Protein AF-A0A3B6NR23-F1 (afdb_monomer)

Structure (mmCIF, N/CA/C/O backbone):
data_AF-A0A3B6NR23-F1
#
_entry.id   AF-A0A3B6NR23-F1
#
loop_
_atom_site.group_PDB
_atom_site.id
_atom_site.type_symbol
_atom_site.label_atom_id
_atom_site.label_alt_id
_atom_site.label_comp_id
_atom_site.label_asym_id
_atom_site.label_entity_id
_atom_site.label_seq_id
_atom_site.pdbx_PDB_ins_code
_atom_site.Cartn_x
_atom_site.Cartn_y
_atom_site.Cartn_z
_atom_site.occupancy
_atom_site.B_iso_or_equiv
_atom_site.auth_seq_id
_atom_site.auth_comp_id
_atom_site.auth_asym_id
_atom_site.auth_atom_id
_atom_site.pdbx_PDB_model_num
ATOM 1 N N . MET A 1 1 ? -0.925 5.387 30.926 1.00 69.06 1 MET A N 1
ATOM 2 C CA . MET A 1 1 ? -0.246 5.425 29.611 1.00 69.06 1 MET A CA 1
ATOM 3 C C . MET A 1 1 ? -0.930 6.369 28.631 1.00 69.06 1 MET A C 1
ATOM 5 O O . MET A 1 1 ? -0.276 7.322 28.250 1.00 69.06 1 MET A O 1
ATOM 9 N N . ILE A 1 2 ? -2.216 6.193 28.284 1.00 74.38 2 ILE A N 1
ATOM 10 C CA . ILE A 1 2 ? -2.902 7.019 27.257 1.00 74.38 2 ILE A CA 1
ATOM 11 C C . ILE A 1 2 ? -2.750 8.537 27.489 1.00 74.38 2 ILE A C 1
ATOM 13 O O . ILE A 1 2 ? -2.402 9.268 26.569 1.00 74.38 2 ILE A O 1
ATOM 17 N N . MET A 1 3 ? -2.928 9.007 28.728 1.00 74.19 3 MET A N 1
ATOM 18 C CA . MET A 1 3 ? -2.823 10.437 29.065 1.00 74.19 3 MET A CA 1
ATOM 19 C C . MET A 1 3 ? -1.412 11.028 28.898 1.00 74.19 3 MET A C 1
ATOM 21 O O . MET A 1 3 ? -1.283 12.235 28.735 1.00 74.19 3 MET A O 1
ATOM 25 N N . ASN A 1 4 ? -0.362 10.199 28.907 1.00 77.62 4 ASN A N 1
ATOM 26 C CA . ASN A 1 4 ? 1.030 10.661 28.861 1.00 77.62 4 ASN A CA 1
ATOM 27 C C . ASN A 1 4 ? 1.561 10.824 27.426 1.00 77.62 4 ASN A C 1
ATOM 29 O O . ASN A 1 4 ? 2.667 11.319 27.245 1.00 77.62 4 ASN A O 1
ATOM 33 N N . CYS A 1 5 ? 0.800 10.396 26.414 1.00 72.19 5 CYS A N 1
ATOM 34 C CA . CYS A 1 5 ? 1.219 10.387 25.008 1.00 72.19 5 CYS A CA 1
ATOM 35 C C . CYS A 1 5 ? 0.305 11.251 24.121 1.00 72.19 5 CYS A C 1
ATOM 37 O O . CYS A 1 5 ? 0.253 11.053 22.909 1.00 72.19 5 CYS A O 1
ATOM 39 N N . ARG A 1 6 ? -0.467 12.165 24.724 1.00 71.75 6 ARG A N 1
ATOM 40 C CA . ARG A 1 6 ? -1.500 12.943 24.033 1.00 71.75 6 ARG A CA 1
ATOM 41 C C . ARG A 1 6 ? -0.983 14.309 23.585 1.00 71.75 6 ARG A C 1
ATOM 43 O O . ARG A 1 6 ? -0.417 15.050 24.385 1.00 71.75 6 ARG A O 1
ATOM 50 N N . PHE A 1 7 ? -1.315 14.676 22.350 1.00 74.00 7 PHE A N 1
ATOM 51 C CA . PHE A 1 7 ? -1.257 16.053 21.862 1.00 74.00 7 PHE A CA 1
ATOM 52 C C . PHE A 1 7 ? -2.655 16.705 21.912 1.00 74.00 7 PHE A C 1
ATOM 54 O O . PHE A 1 7 ? -3.659 15.998 21.744 1.00 74.00 7 PHE A O 1
ATOM 61 N N . PRO A 1 8 ? -2.756 18.024 22.171 1.00 75.88 8 PRO A N 1
ATOM 62 C CA . PRO A 1 8 ? -4.028 18.747 22.112 1.00 75.88 8 PRO A CA 1
ATOM 63 C C . PRO A 1 8 ? -4.737 18.526 20.767 1.00 75.88 8 PRO A C 1
ATOM 65 O O . PRO A 1 8 ? -4.082 18.385 19.739 1.00 75.88 8 PRO A O 1
ATOM 68 N N . ASP A 1 9 ? -6.070 18.457 20.791 1.00 80.19 9 ASP A N 1
ATOM 69 C CA . ASP A 1 9 ? -6.948 18.359 19.608 1.00 80.19 9 ASP A CA 1
ATOM 70 C C . ASP A 1 9 ? -6.801 17.108 18.718 1.00 80.19 9 ASP A C 1
ATOM 72 O O . ASP A 1 9 ? -7.457 16.984 17.682 1.00 80.19 9 ASP A O 1
ATOM 76 N N . GLN A 1 10 ? -6.005 16.122 19.135 1.00 85.06 10 GLN A N 1
ATOM 77 C CA . GLN A 1 10 ? -5.883 14.857 18.417 1.00 85.06 10 GLN A CA 1
ATOM 78 C C . GLN A 1 10 ? -7.020 13.885 18.771 1.00 85.06 10 GLN A C 1
ATOM 80 O O . GLN A 1 10 ? -7.303 13.638 19.947 1.00 85.06 10 GLN A O 1
ATOM 85 N N . LYS A 1 11 ? -7.624 13.275 17.741 1.00 90.81 11 LYS A N 1
ATOM 86 C CA . LYS A 1 11 ? -8.566 12.156 17.894 1.00 90.81 11 LYS A CA 1
ATOM 87 C C . LYS A 1 11 ? -7.818 10.835 18.040 1.00 90.81 11 LYS A C 1
ATOM 89 O O . LYS A 1 11 ? -6.872 10.569 17.300 1.00 90.81 11 LYS A O 1
ATOM 94 N N . MET A 1 12 ? -8.277 9.980 18.945 1.00 91.94 12 MET A N 1
ATOM 95 C CA . MET A 1 12 ? -7.723 8.644 19.139 1.00 91.94 12 MET A CA 1
ATOM 96 C C . MET A 1 12 ? -8.400 7.645 18.196 1.00 91.94 12 MET A C 1
ATOM 98 O O . MET A 1 12 ? -9.618 7.505 18.207 1.00 91.94 12 MET A O 1
ATOM 102 N N . ALA A 1 13 ? -7.631 6.938 17.372 1.00 94.00 13 ALA A N 1
ATOM 103 C CA . ALA A 1 13 ? -8.160 5.826 16.588 1.00 94.00 13 ALA A CA 1
ATOM 104 C C . ALA A 1 13 ? -8.411 4.626 17.511 1.00 94.00 13 ALA A C 1
ATOM 106 O O . ALA A 1 13 ? -7.527 4.240 18.275 1.00 94.00 13 ALA A O 1
ATOM 107 N N . VAL A 1 14 ? -9.607 4.037 17.453 1.00 93.25 14 VAL A N 1
ATOM 108 C CA . VAL A 1 14 ? -9.996 2.927 18.332 1.00 93.25 14 VAL A CA 1
ATOM 109 C C . VAL A 1 14 ? -10.580 1.783 17.507 1.00 93.25 14 VAL A C 1
ATOM 111 O O . VAL A 1 14 ? -11.465 2.007 16.692 1.00 93.25 14 VAL A O 1
ATOM 114 N N . GLY A 1 15 ? -10.105 0.552 17.727 1.00 90.06 15 GLY A N 1
ATOM 115 C CA . GLY A 1 15 ? -10.534 -0.631 16.962 1.00 90.06 15 GLY A CA 1
ATOM 116 C C . GLY A 1 15 ? -11.869 -1.252 17.394 1.00 90.06 15 GLY A C 1
ATOM 117 O O . GLY A 1 15 ? -12.455 -2.019 16.640 1.00 90.06 15 GLY A O 1
ATOM 118 N N . LYS A 1 16 ? -12.385 -0.918 18.587 1.00 90.50 16 LYS A N 1
ATOM 119 C CA . LYS A 1 16 ? -13.661 -1.436 19.116 1.00 90.50 16 LYS A CA 1
ATOM 120 C C . LYS A 1 16 ? -14.596 -0.290 19.497 1.00 90.50 16 LYS A C 1
ATOM 122 O O . LYS A 1 16 ? -14.190 0.646 20.189 1.00 90.50 16 LYS A O 1
ATOM 127 N N . LEU A 1 17 ? -15.862 -0.382 19.085 1.00 93.06 17 LEU A N 1
ATOM 128 C CA . LEU A 1 17 ? -16.868 0.648 19.369 1.00 93.06 17 LEU A CA 1
ATOM 129 C C . LEU A 1 17 ? -17.099 0.820 20.879 1.00 93.06 17 LEU A C 1
ATOM 131 O O . LEU A 1 17 ? -17.289 1.935 21.358 1.00 93.06 17 LEU A O 1
ATOM 135 N N . GLU A 1 18 ? -17.043 -0.276 21.633 1.00 94.75 18 GLU A N 1
ATOM 136 C CA . GLU A 1 18 ? -17.153 -0.268 23.095 1.00 94.75 18 GLU A CA 1
ATOM 137 C C . GLU A 1 18 ? -16.037 0.557 23.742 1.00 94.75 18 GLU A C 1
ATOM 139 O O . GLU A 1 18 ? -16.300 1.392 24.606 1.00 94.75 18 GLU A O 1
ATOM 144 N N . TYR A 1 19 ? -14.797 0.387 23.278 1.00 93.94 19 TYR A N 1
ATOM 145 C CA . TYR A 1 19 ? -13.656 1.147 23.787 1.00 93.94 19 TYR A CA 1
ATOM 146 C C . TYR A 1 19 ? -13.778 2.625 23.445 1.00 93.94 19 TYR A C 1
ATOM 148 O O . TYR A 1 19 ? -13.503 3.455 24.305 1.00 93.94 19 TYR A O 1
ATOM 156 N N . LYS A 1 20 ? -14.261 2.960 22.242 1.00 95.38 20 LYS A N 1
ATOM 157 C CA . LYS A 1 20 ? -14.560 4.348 21.874 1.00 95.38 20 LYS A CA 1
ATOM 158 C C . LYS A 1 20 ? -15.510 4.987 22.894 1.00 95.38 20 LYS A C 1
ATOM 160 O O . LYS A 1 20 ? -15.171 6.028 23.446 1.00 95.38 20 LYS A O 1
ATOM 165 N N . LYS A 1 21 ? -16.641 4.336 23.195 1.00 96.81 21 LYS A N 1
ATOM 166 C CA . LYS A 1 21 ? -17.629 4.850 24.161 1.00 96.81 21 LYS A CA 1
ATOM 167 C C . LYS A 1 21 ? -17.008 5.062 25.542 1.00 96.81 21 LYS A C 1
ATOM 169 O O . LYS A 1 21 ? -17.117 6.143 26.105 1.00 96.81 21 LYS A O 1
ATOM 174 N N . ILE A 1 22 ? -16.289 4.063 26.056 1.00 96.00 22 ILE A N 1
ATOM 175 C CA . ILE A 1 22 ? -15.660 4.128 27.385 1.00 96.00 22 ILE A CA 1
ATOM 176 C C . ILE A 1 22 ? -14.607 5.245 27.455 1.00 96.00 22 ILE A C 1
ATOM 178 O O . ILE A 1 22 ? -14.549 5.972 28.449 1.00 96.00 22 ILE A O 1
ATOM 182 N N . ILE A 1 23 ? -13.769 5.385 26.423 1.00 93.44 23 ILE A N 1
ATOM 183 C CA . ILE A 1 23 ? -12.710 6.400 26.362 1.00 93.44 23 ILE A CA 1
ATOM 184 C C . ILE A 1 23 ? -13.320 7.804 26.269 1.00 93.44 23 ILE A C 1
ATOM 186 O O . ILE A 1 23 ? -12.928 8.685 27.035 1.00 93.44 23 ILE A O 1
ATOM 190 N N . GLU A 1 24 ? -14.313 8.012 25.405 1.00 94.62 24 GLU A N 1
ATOM 191 C CA . GLU A 1 24 ? -15.000 9.303 25.270 1.00 94.62 24 GLU A CA 1
ATOM 192 C C . GLU A 1 24 ? -15.738 9.686 26.564 1.00 94.62 24 GLU A C 1
ATOM 194 O O . GLU A 1 24 ? -15.617 10.814 27.046 1.00 94.62 24 GLU A O 1
ATOM 199 N N . GLU A 1 25 ? -16.439 8.741 27.197 1.00 96.31 25 GLU A N 1
ATOM 200 C CA . GLU A 1 25 ? -17.195 8.987 28.428 1.00 96.31 25 GLU A CA 1
ATOM 201 C C . GLU A 1 25 ? -16.292 9.285 29.629 1.00 96.31 25 GLU A C 1
ATOM 203 O O . GLU A 1 25 ? -16.549 10.248 30.363 1.00 96.31 25 GLU A O 1
ATOM 208 N N . ARG A 1 26 ? -15.250 8.471 29.844 1.00 94.19 26 ARG A N 1
ATOM 209 C CA . ARG A 1 26 ? -14.433 8.508 31.069 1.00 94.19 26 ARG A CA 1
ATOM 210 C C . ARG A 1 26 ? -13.191 9.373 30.945 1.00 94.19 26 ARG A C 1
ATOM 212 O O . ARG A 1 26 ? -12.828 10.041 31.906 1.00 94.19 26 ARG A O 1
ATOM 219 N N . LEU A 1 27 ? -12.527 9.339 29.790 1.00 90.00 27 LEU A N 1
ATOM 220 C CA . LEU A 1 27 ? -11.259 10.039 29.569 1.00 90.00 27 LEU A CA 1
ATOM 221 C C . LEU A 1 27 ? -11.446 11.378 28.850 1.00 90.00 27 LEU A C 1
ATOM 223 O O . LEU A 1 27 ? -10.503 12.163 28.818 1.00 90.00 27 LEU A O 1
ATOM 227 N N . LYS A 1 28 ? -12.647 11.657 28.318 1.00 90.44 28 LYS A N 1
ATOM 228 C CA . LYS A 1 28 ? -12.961 12.888 27.570 1.00 90.44 28 LYS A CA 1
ATOM 229 C C . LYS A 1 28 ? -12.007 13.105 26.386 1.00 90.44 28 LYS A C 1
ATOM 231 O O . LYS A 1 28 ? -11.548 14.218 26.138 1.00 90.44 28 LYS A O 1
ATOM 236 N N . ILE A 1 29 ? -11.679 12.017 25.684 1.00 90.31 29 ILE A N 1
ATOM 237 C CA . ILE A 1 29 ? -10.830 12.016 24.487 1.00 90.31 29 ILE A CA 1
ATOM 238 C C . ILE A 1 29 ? -11.693 11.640 23.287 1.00 90.31 29 ILE A C 1
ATOM 240 O O . ILE A 1 29 ? -12.240 10.539 23.255 1.00 90.31 29 ILE A O 1
ATOM 244 N N . ASP A 1 30 ? -11.762 12.524 22.294 1.00 92.94 30 ASP A N 1
ATOM 245 C CA . ASP A 1 30 ? -12.467 12.265 21.039 1.00 92.94 30 ASP A CA 1
ATOM 246 C C . ASP A 1 30 ? -11.876 11.055 20.314 1.00 92.94 30 ASP A C 1
ATOM 248 O O . ASP A 1 30 ? -10.660 10.966 20.117 1.00 92.94 30 ASP A O 1
ATOM 252 N N . CYS A 1 31 ? -12.736 10.143 19.859 1.00 94.44 31 CYS A N 1
ATOM 253 C CA . CYS A 1 31 ? -12.310 8.907 19.219 1.00 94.44 31 CYS A CA 1
ATOM 254 C C . CYS A 1 31 ? -12.819 8.773 17.776 1.00 94.44 31 CYS A C 1
ATOM 256 O O . CYS A 1 31 ? -13.993 8.987 17.445 1.00 94.44 31 CYS A O 1
ATOM 258 N N . LEU A 1 32 ? -11.926 8.322 16.897 1.00 95.56 32 LEU A N 1
ATOM 259 C CA . LEU A 1 32 ? -12.234 7.911 15.535 1.00 95.56 32 LEU A CA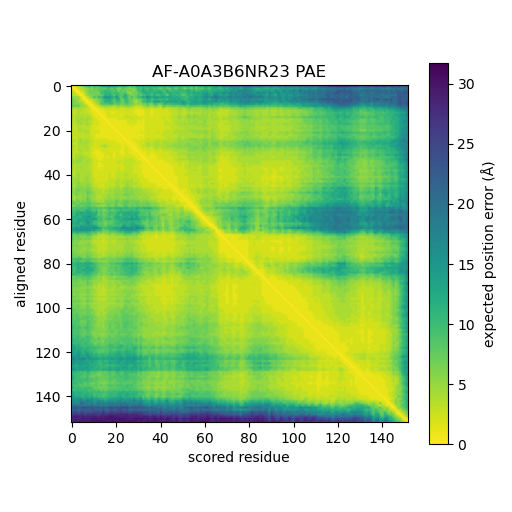 1
ATOM 260 C C . LEU A 1 32 ? -12.506 6.402 15.510 1.00 95.56 32 LEU A C 1
ATOM 262 O O . LEU A 1 32 ? -11.665 5.598 15.907 1.00 95.56 32 LEU A O 1
ATOM 266 N N . TYR A 1 33 ? -13.685 6.034 15.014 1.00 94.69 33 TYR A N 1
ATOM 267 C CA . TYR A 1 33 ? -14.092 4.653 14.770 1.00 94.69 33 TYR A CA 1
ATOM 268 C C . TYR A 1 33 ? -14.809 4.616 13.422 1.00 94.69 33 TYR A C 1
ATOM 270 O O . TYR A 1 33 ? -15.901 5.170 13.286 1.00 94.69 33 TYR A O 1
ATOM 278 N N . ASN A 1 34 ? -14.155 4.046 12.416 1.00 94.00 34 ASN A N 1
ATOM 279 C CA . ASN A 1 34 ? -14.681 3.864 11.067 1.00 94.00 34 ASN A CA 1
ATOM 280 C C . ASN A 1 34 ? -13.955 2.693 10.387 1.00 94.00 34 ASN A C 1
ATOM 282 O O . ASN A 1 34 ? -12.987 2.161 10.933 1.00 94.00 34 ASN A O 1
ATOM 286 N N . THR A 1 35 ? -14.394 2.323 9.185 1.00 91.62 35 THR A N 1
ATOM 287 C CA . THR A 1 35 ? -13.814 1.212 8.417 1.00 91.62 35 THR A CA 1
ATOM 288 C C . THR A 1 35 ? -12.308 1.368 8.207 1.00 91.62 35 THR A C 1
ATOM 290 O O . THR A 1 35 ? -11.567 0.410 8.384 1.00 91.62 35 THR A O 1
ATOM 293 N N . THR A 1 36 ? -11.820 2.577 7.917 1.00 92.75 36 THR A N 1
ATOM 294 C CA . THR A 1 36 ? -10.380 2.832 7.745 1.00 92.75 36 THR A CA 1
ATOM 295 C C . THR A 1 36 ? -9.590 2.548 9.022 1.00 92.75 36 THR A C 1
ATOM 297 O O . THR A 1 36 ? -8.542 1.915 8.966 1.00 92.75 36 THR A O 1
ATOM 300 N N . VAL A 1 37 ? -10.092 2.978 10.184 1.00 94.06 37 VAL A N 1
ATOM 301 C CA . VAL A 1 37 ? -9.472 2.665 11.479 1.00 94.06 37 VAL A CA 1
ATOM 302 C C . VAL A 1 37 ? -9.484 1.164 11.735 1.00 94.06 37 VAL A C 1
ATOM 304 O O . VAL A 1 37 ? -8.488 0.637 12.214 1.00 94.06 37 VAL A O 1
ATOM 307 N N . MET A 1 38 ? -10.577 0.475 11.406 1.00 91.62 38 MET A N 1
ATOM 308 C CA . MET A 1 38 ? -10.671 -0.974 11.588 1.00 91.62 38 MET A CA 1
ATOM 309 C C . MET A 1 38 ? -9.631 -1.722 10.746 1.00 91.62 38 MET A C 1
ATOM 311 O O . MET A 1 38 ? -8.922 -2.558 11.292 1.00 91.62 38 MET A O 1
ATOM 315 N N . GLU A 1 39 ? -9.468 -1.366 9.469 1.00 91.75 39 GLU A N 1
ATOM 316 C CA . GLU A 1 39 ? -8.450 -1.953 8.582 1.00 91.75 39 GLU A CA 1
ATOM 317 C C . GLU A 1 39 ? -7.022 -1.706 9.097 1.00 91.75 39 GLU A C 1
ATOM 319 O O . GLU A 1 39 ? -6.193 -2.615 9.121 1.00 91.75 39 GLU A O 1
ATOM 324 N N . VAL A 1 40 ? -6.731 -0.487 9.571 1.00 91.50 40 VAL A N 1
ATOM 325 C CA . VAL A 1 40 ? -5.417 -0.161 10.152 1.00 91.50 40 VAL A CA 1
ATOM 326 C C . VAL A 1 40 ? -5.165 -0.964 11.426 1.00 91.50 40 VAL A C 1
ATOM 328 O O . VAL A 1 40 ? -4.084 -1.523 11.591 1.00 91.50 40 VAL A O 1
ATOM 331 N N . MET A 1 41 ? -6.150 -1.045 12.325 1.00 90.50 41 MET A N 1
ATOM 332 C CA . MET A 1 41 ? -6.025 -1.799 13.576 1.00 90.50 41 MET A CA 1
ATOM 333 C C . MET A 1 41 ? -5.840 -3.294 13.311 1.00 90.50 41 MET A C 1
ATOM 335 O O . MET A 1 41 ? -4.995 -3.913 13.951 1.00 90.50 41 MET A O 1
ATOM 339 N N . TRP A 1 42 ? -6.556 -3.841 12.326 1.00 90.75 42 TRP A N 1
ATOM 340 C CA . TRP A 1 42 ? -6.386 -5.216 11.863 1.00 90.75 42 TRP A CA 1
ATOM 341 C C . TRP A 1 42 ? -4.948 -5.467 11.388 1.00 90.75 42 TRP A C 1
ATOM 343 O O . TRP A 1 42 ? -4.311 -6.427 11.821 1.00 90.75 42 TRP A O 1
ATOM 353 N N . GLY A 1 43 ? -4.390 -4.569 10.568 1.00 89.44 43 GLY A N 1
ATOM 354 C CA . GLY A 1 43 ? -3.009 -4.684 10.087 1.00 89.44 43 GLY A CA 1
ATOM 355 C C . GLY A 1 43 ? -1.972 -4.578 11.209 1.00 89.44 43 GLY A C 1
ATOM 356 O O . GLY A 1 43 ? -1.054 -5.391 11.279 1.00 89.44 43 GLY A O 1
ATOM 357 N N . VAL A 1 44 ? -2.139 -3.620 12.129 1.00 89.38 44 VAL A N 1
ATOM 358 C CA . VAL A 1 44 ? -1.256 -3.465 13.300 1.00 89.38 44 VAL A CA 1
ATOM 359 C C . VAL A 1 44 ? -1.265 -4.725 14.161 1.00 89.38 44 VAL A C 1
ATOM 361 O O . VAL A 1 44 ? -0.204 -5.170 14.586 1.00 89.38 44 VAL A O 1
ATOM 364 N N . GLN A 1 45 ? -2.435 -5.326 14.382 1.00 87.50 45 GLN A N 1
ATOM 365 C CA . GLN A 1 45 ? -2.556 -6.582 15.120 1.00 87.50 45 GLN A CA 1
ATOM 366 C C . GLN A 1 45 ? -1.795 -7.719 14.423 1.00 87.50 45 GLN A C 1
ATOM 368 O O . GLN A 1 45 ? -1.006 -8.408 15.068 1.00 87.50 45 GLN A O 1
ATOM 373 N N . HIS A 1 46 ? -1.957 -7.886 13.109 1.00 87.06 46 HIS A N 1
ATOM 374 C CA . HIS A 1 46 ? -1.279 -8.953 12.361 1.00 87.06 46 HIS A CA 1
ATOM 375 C C . HIS A 1 46 ? 0.242 -8.766 12.262 1.00 87.06 46 HIS A C 1
ATOM 377 O O . HIS A 1 46 ? 0.964 -9.750 12.124 1.00 87.06 46 HIS A O 1
ATOM 383 N N . CYS A 1 47 ? 0.730 -7.531 12.394 1.00 86.75 47 CYS A N 1
ATOM 384 C CA . CYS A 1 47 ? 2.155 -7.194 12.415 1.00 86.75 47 CYS A CA 1
ATOM 385 C C . CYS A 1 47 ? 2.701 -6.948 13.833 1.00 86.75 47 CYS A C 1
ATOM 387 O O . CYS A 1 47 ? 3.828 -6.474 13.981 1.00 86.75 47 CYS A O 1
ATOM 389 N N . MET A 1 48 ? 1.920 -7.219 14.888 1.00 87.19 48 MET A N 1
ATOM 390 C CA . MET A 1 48 ? 2.246 -6.799 16.257 1.00 87.19 48 MET A CA 1
ATOM 391 C C . MET A 1 48 ? 3.595 -7.347 16.729 1.00 87.19 48 MET A C 1
ATOM 393 O O . MET A 1 48 ? 4.357 -6.624 17.362 1.00 87.19 48 MET A O 1
ATOM 397 N N . ARG A 1 49 ? 3.917 -8.594 16.361 1.00 84.44 49 ARG A N 1
ATOM 398 C CA . ARG A 1 49 ? 5.183 -9.253 16.716 1.00 84.44 49 ARG A CA 1
ATOM 399 C C . ARG A 1 49 ? 6.392 -8.586 16.068 1.00 84.44 49 ARG A C 1
ATOM 401 O O . ARG A 1 49 ? 7.425 -8.459 16.717 1.00 84.44 49 ARG A O 1
ATOM 408 N N . SER A 1 50 ? 6.269 -8.143 14.818 1.00 85.12 50 SER A N 1
ATOM 409 C CA . SER A 1 50 ? 7.325 -7.367 14.158 1.00 85.12 50 SER A CA 1
ATOM 410 C C . SER A 1 50 ? 7.426 -5.936 14.688 1.00 85.12 50 SER A C 1
ATOM 412 O O . SER A 1 50 ? 8.525 -5.394 14.771 1.00 85.12 50 SER A O 1
ATOM 414 N N . LEU A 1 51 ? 6.2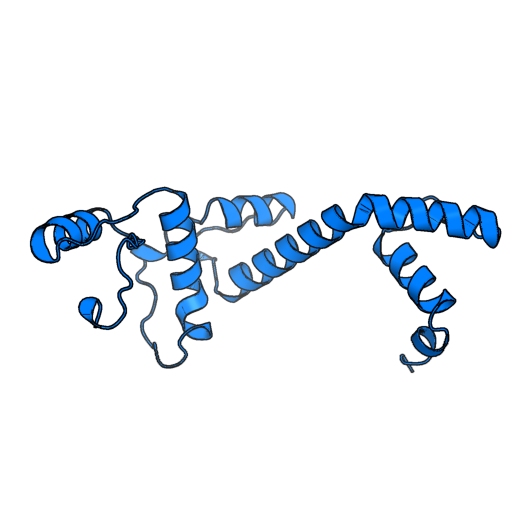98 -5.305 15.032 1.00 86.44 51 LEU A N 1
ATOM 415 C CA . LEU A 1 51 ? 6.262 -3.910 15.489 1.00 86.44 51 LEU A CA 1
ATOM 416 C C . LEU A 1 51 ? 6.711 -3.746 16.946 1.00 86.44 51 LEU A C 1
ATOM 418 O O . LEU A 1 51 ? 7.335 -2.742 17.282 1.00 86.44 51 LEU A O 1
ATOM 422 N N . VAL A 1 52 ? 6.380 -4.710 17.806 1.00 89.44 52 VAL A N 1
ATOM 423 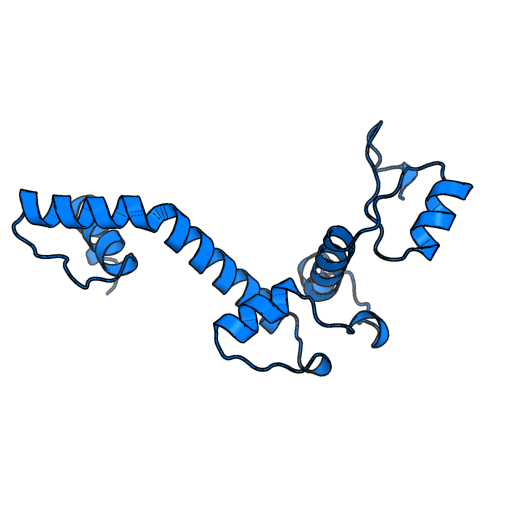C CA . VAL A 1 52 ? 6.749 -4.743 19.226 1.00 89.44 52 VAL A CA 1
ATOM 424 C C . VAL A 1 52 ? 7.192 -6.169 19.571 1.00 89.44 52 VAL A C 1
ATOM 426 O O . VAL A 1 52 ? 6.372 -6.984 19.993 1.00 89.44 52 VAL A O 1
ATOM 429 N N . PRO A 1 53 ? 8.482 -6.500 19.391 1.00 87.44 53 PRO A N 1
ATOM 430 C CA . PRO A 1 53 ? 9.010 -7.848 19.622 1.00 87.44 53 PRO A CA 1
ATOM 431 C C . PRO A 1 53 ? 8.821 -8.372 21.053 1.00 87.44 53 PRO A C 1
ATOM 433 O O . PRO A 1 53 ? 8.797 -9.582 21.283 1.00 87.44 53 PRO A O 1
ATOM 436 N N . GLU A 1 54 ? 8.690 -7.474 22.031 1.00 91.44 54 GLU A N 1
ATOM 437 C CA . GLU A 1 54 ? 8.413 -7.815 23.425 1.00 91.44 54 GLU A CA 1
ATOM 438 C C . GLU A 1 54 ? 6.964 -8.276 23.652 1.00 91.44 54 GLU A C 1
ATOM 440 O O . GLU A 1 54 ? 6.688 -8.943 24.655 1.00 91.44 54 GLU A O 1
ATOM 445 N N . GLU A 1 55 ? 6.045 -7.951 22.737 1.00 86.75 55 GLU A N 1
ATOM 446 C CA . GLU A 1 55 ? 4.644 -8.356 22.799 1.00 86.75 55 GLU A CA 1
ATOM 447 C C . GLU A 1 55 ? 4.510 -9.832 22.406 1.00 86.75 55 GLU A C 1
ATOM 449 O O . GLU A 1 55 ? 4.609 -10.223 21.241 1.00 86.75 55 GLU A O 1
ATOM 454 N N . LYS A 1 56 ? 4.287 -10.682 23.411 1.00 82.12 56 LYS A N 1
ATOM 455 C CA . LYS A 1 56 ? 4.193 -12.141 23.244 1.00 82.12 56 LYS A CA 1
ATOM 456 C C . LYS A 1 56 ? 2.759 -12.642 23.092 1.00 82.12 56 LYS A C 1
ATOM 458 O O . LYS A 1 56 ? 2.563 -13.846 22.905 1.00 82.12 56 LYS A O 1
ATOM 463 N N . SER A 1 57 ? 1.762 -11.761 23.187 1.00 81.69 57 SER A N 1
ATOM 464 C CA . SER A 1 57 ? 0.362 -12.154 23.051 1.00 81.69 57 SER A CA 1
ATOM 465 C C . SER A 1 57 ? 0.091 -12.722 21.660 1.00 81.69 57 SER A C 1
ATOM 467 O O . SER A 1 57 ? 0.570 -12.228 20.639 1.00 81.69 57 SER A O 1
ATOM 469 N N . GLN A 1 58 ? -0.685 -13.801 21.614 1.00 77.19 58 GLN A N 1
ATOM 470 C CA . GLN A 1 58 ? -1.207 -14.320 20.355 1.00 77.19 58 GLN A CA 1
ATOM 471 C C . GLN A 1 58 ? -2.508 -13.595 20.015 1.00 77.19 58 GLN A C 1
ATOM 473 O O . GLN A 1 58 ? -3.273 -13.254 20.918 1.00 77.19 58 GLN A O 1
ATOM 478 N N . LEU A 1 59 ? -2.785 -13.403 18.721 1.00 76.38 59 LEU A N 1
ATOM 479 C CA . LEU A 1 59 ? -4.111 -12.962 18.297 1.00 76.38 59 LEU A CA 1
ATOM 480 C C . LEU A 1 59 ? -5.156 -13.979 18.756 1.00 76.38 59 LEU A C 1
ATOM 482 O O . LEU A 1 59 ? -5.043 -15.171 18.436 1.00 76.38 59 LEU A O 1
ATOM 486 N N . ALA A 1 60 ? -6.178 -13.487 19.453 1.00 77.69 60 ALA A N 1
ATOM 487 C CA . ALA A 1 60 ? -7.380 -14.256 19.719 1.00 77.69 60 ALA A CA 1
ATOM 488 C C . ALA A 1 60 ? -8.093 -14.571 18.398 1.00 77.69 60 ALA A C 1
ATOM 490 O O . ALA A 1 60 ? -8.059 -13.772 17.465 1.00 77.69 60 ALA A O 1
ATOM 491 N N . GLU A 1 61 ? -8.775 -15.714 18.322 1.00 71.88 61 GLU A N 1
ATOM 492 C CA . GLU A 1 61 ? -9.468 -16.134 17.093 1.00 71.88 61 GLU A CA 1
ATOM 493 C C . GLU A 1 61 ? -10.501 -15.107 16.617 1.00 71.88 61 GLU A C 1
ATOM 495 O O . GLU A 1 61 ? -10.610 -14.844 15.424 1.00 71.88 61 GLU A O 1
ATOM 500 N N . ALA A 1 62 ? -11.195 -14.458 17.555 1.00 71.81 62 ALA A N 1
ATOM 501 C CA . ALA A 1 62 ? -12.170 -13.415 17.253 1.00 71.81 62 ALA A CA 1
ATOM 502 C C . ALA A 1 62 ? -11.550 -12.155 16.626 1.00 71.81 62 ALA A C 1
ATOM 504 O O . ALA A 1 62 ? -12.255 -11.425 15.941 1.00 71.81 62 ALA A O 1
ATOM 505 N N . ASP A 1 63 ? -10.259 -11.894 16.856 1.00 72.06 63 ASP A N 1
ATOM 506 C CA . ASP A 1 63 ? -9.550 -10.751 16.271 1.00 72.06 63 ASP A CA 1
ATOM 507 C C . ASP A 1 63 ? -8.854 -11.130 14.939 1.00 72.06 63 ASP A C 1
ATOM 509 O O . ASP A 1 63 ? -8.342 -10.255 14.245 1.00 72.06 63 ASP A O 1
ATOM 513 N N . ARG A 1 64 ? -8.847 -12.420 14.549 1.00 69.44 64 ARG A N 1
ATOM 514 C CA . ARG A 1 64 ? -8.372 -12.875 13.221 1.00 69.44 64 ARG A CA 1
ATOM 515 C C . ARG A 1 64 ? -9.413 -12.657 12.124 1.00 69.44 64 ARG A C 1
ATOM 517 O O . ARG A 1 64 ? -9.067 -12.613 10.947 1.00 69.44 64 ARG A O 1
ATOM 524 N N . LEU A 1 65 ? -10.683 -12.534 12.508 1.00 72.56 65 LEU A N 1
ATOM 525 C CA . LEU A 1 65 ? -11.818 -12.441 11.598 1.00 72.56 65 LEU A CA 1
ATOM 526 C C . LEU A 1 65 ? -12.529 -11.088 11.742 1.00 72.56 65 LEU A C 1
ATOM 528 O O . LEU A 1 65 ? -12.688 -10.600 12.862 1.00 72.56 65 LEU A O 1
ATOM 532 N N . PRO A 1 66 ? -13.046 -10.508 10.646 1.00 76.25 66 PRO A N 1
ATOM 533 C CA . PRO A 1 66 ? -12.921 -10.945 9.250 1.00 76.25 66 PRO A CA 1
ATOM 534 C C . PRO A 1 66 ? -11.575 -10.548 8.612 1.00 76.25 66 PRO A C 1
ATOM 536 O O . PRO A 1 66 ? -10.825 -9.749 9.171 1.00 76.25 66 PRO A O 1
ATOM 539 N N . LEU A 1 67 ? -11.290 -11.088 7.422 1.00 84.06 67 LEU A N 1
ATOM 540 C CA . LEU A 1 67 ? -10.167 -10.666 6.578 1.00 84.06 67 LEU A CA 1
ATOM 541 C C . LEU A 1 67 ? -10.252 -9.163 6.255 1.00 84.06 67 LEU A C 1
ATOM 543 O O . LEU A 1 67 ? -11.334 -8.650 5.963 1.00 84.06 67 LEU A O 1
ATOM 547 N N . SER A 1 68 ? -9.106 -8.476 6.252 1.00 90.12 68 SER A N 1
ATOM 548 C CA . SER A 1 68 ? -9.005 -7.096 5.758 1.00 90.12 68 SER A CA 1
ATOM 549 C C . SER A 1 68 ? -9.481 -7.000 4.305 1.00 90.12 68 SER A C 1
ATOM 551 O O . SER A 1 68 ? -9.040 -7.765 3.443 1.00 90.12 68 SER A O 1
ATOM 553 N N . LEU A 1 69 ? -10.330 -6.010 4.013 1.00 91.25 69 LEU A N 1
ATOM 554 C CA . LEU A 1 69 ? -10.799 -5.731 2.653 1.00 91.25 69 LEU A CA 1
ATOM 555 C C . LEU A 1 69 ? -9.636 -5.356 1.730 1.00 91.25 69 LEU A C 1
ATOM 557 O O . LEU A 1 69 ? -9.594 -5.768 0.570 1.00 91.25 69 LEU A O 1
ATOM 561 N N . GLY A 1 70 ? -8.678 -4.581 2.249 1.00 91.25 70 GLY A N 1
ATOM 562 C CA . GLY A 1 70 ? -7.480 -4.202 1.506 1.00 91.25 70 GLY A CA 1
ATOM 563 C C . GLY A 1 70 ? -6.613 -5.410 1.162 1.00 91.25 70 GLY A C 1
ATOM 564 O O . GLY A 1 70 ? -6.189 -5.560 0.016 1.00 91.25 70 GLY A O 1
ATOM 565 N N . LEU A 1 71 ? -6.396 -6.303 2.130 1.00 93.44 71 LEU A N 1
ATOM 566 C CA . LEU A 1 71 ? -5.646 -7.533 1.898 1.00 93.44 71 LEU A CA 1
ATOM 567 C C . LEU A 1 71 ? -6.352 -8.437 0.883 1.00 93.44 71 LEU A C 1
ATOM 569 O O . LEU A 1 71 ? -5.712 -8.909 -0.054 1.00 93.44 71 LEU A O 1
ATOM 573 N N . GLN A 1 72 ? -7.665 -8.631 1.026 1.00 92.88 72 GLN A N 1
ATOM 574 C CA . GLN A 1 72 ? -8.460 -9.429 0.094 1.00 92.88 72 GLN A CA 1
ATOM 575 C C . GLN A 1 72 ? -8.369 -8.889 -1.338 1.00 92.88 72 GLN A C 1
ATOM 577 O O . GLN A 1 72 ? -8.201 -9.653 -2.289 1.00 92.88 72 GLN A O 1
ATOM 582 N N . TYR A 1 73 ? -8.439 -7.566 -1.499 1.00 92.50 73 TYR A N 1
ATOM 583 C CA . TYR A 1 73 ? -8.284 -6.919 -2.798 1.00 92.50 73 TYR A CA 1
ATOM 584 C C . TYR A 1 73 ? -6.921 -7.233 -3.428 1.00 92.50 73 TYR A C 1
ATOM 586 O O . TYR A 1 73 ? -6.859 -7.611 -4.595 1.00 92.50 73 TYR A O 1
ATOM 594 N N . VAL A 1 74 ? -5.832 -7.122 -2.662 1.00 94.62 74 VAL A N 1
ATOM 595 C CA . VAL A 1 74 ? -4.489 -7.424 -3.178 1.00 94.62 74 VAL A CA 1
ATOM 596 C C . VAL A 1 74 ? -4.370 -8.905 -3.529 1.00 94.62 74 VAL A C 1
ATOM 598 O O . VAL A 1 74 ? -3.966 -9.232 -4.636 1.00 94.62 74 VAL A O 1
ATOM 601 N N . LEU A 1 75 ? -4.762 -9.813 -2.638 1.00 94.12 75 LEU A N 1
ATOM 602 C CA . LEU A 1 75 ? -4.631 -11.253 -2.882 1.00 94.12 75 LEU A CA 1
ATOM 603 C C . LEU A 1 75 ? -5.448 -11.707 -4.099 1.00 94.12 75 LEU A C 1
ATOM 605 O O . LEU A 1 75 ? -4.916 -12.385 -4.978 1.00 94.12 75 LEU A O 1
ATOM 609 N N . SER A 1 76 ? -6.697 -11.247 -4.215 1.00 93.38 76 SER A N 1
ATOM 610 C CA . SER A 1 76 ? -7.547 -11.551 -5.373 1.00 93.38 76 SER A CA 1
ATOM 611 C C . SER A 1 76 ? -7.002 -10.969 -6.680 1.00 93.38 76 SER A C 1
ATOM 613 O O . SER A 1 76 ? -7.097 -11.626 -7.716 1.00 93.38 76 SER A O 1
ATOM 615 N N . HIS A 1 77 ? -6.365 -9.791 -6.644 1.00 94.44 77 HIS A N 1
ATOM 616 C CA . HIS A 1 77 ? -5.699 -9.209 -7.813 1.00 94.44 77 HIS A CA 1
ATOM 617 C C . HIS A 1 77 ? -4.604 -10.125 -8.380 1.00 94.44 77 HIS A C 1
ATOM 619 O O . HIS A 1 77 ? -4.438 -10.207 -9.596 1.00 94.44 77 HIS A O 1
ATOM 625 N N . TYR A 1 78 ? -3.907 -10.853 -7.506 1.00 94.75 78 TYR A N 1
ATOM 626 C CA . TYR A 1 78 ? -2.857 -11.807 -7.867 1.00 94.75 78 TYR A CA 1
ATOM 627 C C . TYR A 1 78 ? -3.359 -13.252 -8.031 1.00 94.75 78 TYR A C 1
ATOM 629 O O . TYR A 1 78 ? -2.554 -14.160 -8.235 1.00 94.75 78 TYR A O 1
ATOM 637 N N . GLY A 1 79 ? -4.674 -13.488 -7.967 1.00 94.19 79 GLY A N 1
ATOM 638 C CA . GLY A 1 79 ? -5.259 -14.828 -8.075 1.00 94.19 79 GLY A CA 1
ATOM 639 C C . GLY A 1 79 ? -4.952 -15.736 -6.879 1.00 94.19 79 GLY A C 1
ATOM 640 O O . GLY A 1 79 ? -5.016 -16.957 -7.007 1.00 94.19 79 GLY A O 1
ATOM 641 N N . CYS A 1 80 ? -4.598 -15.157 -5.730 1.00 91.94 80 CYS A N 1
ATOM 642 C CA . CYS A 1 80 ? -4.383 -15.884 -4.487 1.00 91.94 80 CYS A CA 1
ATOM 643 C C . CYS A 1 80 ? -5.695 -15.956 -3.702 1.00 91.94 80 CYS A C 1
ATOM 645 O O . CYS A 1 80 ? -6.162 -14.942 -3.183 1.00 91.94 80 CYS A O 1
ATOM 647 N N . ASP A 1 81 ? -6.260 -17.156 -3.594 1.00 88.38 81 ASP A N 1
ATOM 648 C CA . ASP A 1 81 ? -7.407 -17.422 -2.729 1.00 88.38 81 ASP A CA 1
ATOM 649 C C . ASP A 1 81 ? -6.907 -17.865 -1.350 1.00 88.38 81 ASP A C 1
ATOM 651 O O . ASP A 1 81 ? -6.178 -18.853 -1.232 1.00 88.38 81 ASP A O 1
ATOM 655 N N . VAL A 1 82 ? -7.208 -17.074 -0.321 1.00 85.06 82 VAL A N 1
ATOM 656 C CA . VAL A 1 82 ? -6.707 -17.274 1.043 1.00 85.06 82 VAL A CA 1
ATOM 657 C C . VAL A 1 82 ? -7.875 -17.146 2.003 1.00 85.06 82 VAL A C 1
ATOM 659 O O . VAL A 1 82 ? -8.450 -16.066 2.159 1.00 85.06 82 VAL A O 1
ATOM 662 N N . GLU A 1 83 ? -8.186 -18.249 2.675 1.00 85.31 83 GLU A N 1
ATOM 663 C CA . GLU A 1 83 ? -9.154 -18.265 3.763 1.00 85.31 83 GLU A CA 1
ATOM 664 C C . GLU A 1 83 ? -8.619 -17.503 4.978 1.00 85.31 83 GLU A C 1
ATOM 666 O O . GLU A 1 83 ? -7.411 -17.381 5.204 1.00 85.31 83 GLU A O 1
ATOM 671 N N . SER A 1 84 ? -9.531 -16.954 5.778 1.00 81.81 84 SER A N 1
ATOM 672 C CA . SER A 1 84 ? -9.152 -16.027 6.853 1.00 81.81 84 SER A CA 1
ATOM 673 C C . SER A 1 84 ? -8.292 -16.680 7.949 1.00 81.81 84 SER A C 1
ATOM 675 O O . SER A 1 84 ? -7.507 -16.001 8.604 1.00 81.81 84 SER A O 1
ATOM 677 N N . ASP A 1 85 ? -8.408 -17.993 8.145 1.00 83.12 85 ASP A N 1
ATOM 678 C CA . ASP A 1 85 ? -7.611 -18.784 9.090 1.00 83.12 85 ASP A CA 1
ATOM 679 C C . ASP A 1 85 ? -6.181 -19.068 8.595 1.00 83.12 85 ASP A C 1
ATOM 681 O O . ASP A 1 85 ? -5.280 -19.303 9.401 1.00 83.12 85 ASP A O 1
ATOM 685 N N . MET A 1 86 ? -5.951 -18.992 7.282 1.00 86.94 86 MET A N 1
ATOM 686 C CA . MET A 1 86 ? -4.640 -19.175 6.656 1.00 86.94 86 MET A CA 1
ATOM 687 C C . MET A 1 86 ? -3.773 -17.910 6.708 1.00 86.94 86 MET A C 1
ATOM 689 O O . MET A 1 86 ? -2.583 -17.959 6.382 1.00 86.94 86 MET A O 1
ATOM 693 N N . VAL A 1 87 ? -4.345 -16.768 7.098 1.00 88.50 87 VAL A N 1
ATOM 694 C CA . VAL A 1 87 ? -3.651 -15.478 7.117 1.00 88.50 87 VAL A CA 1
ATOM 695 C C . VAL A 1 87 ? -2.536 -15.492 8.155 1.00 88.50 87 VAL A C 1
ATOM 697 O O . VAL A 1 87 ? -2.759 -15.555 9.363 1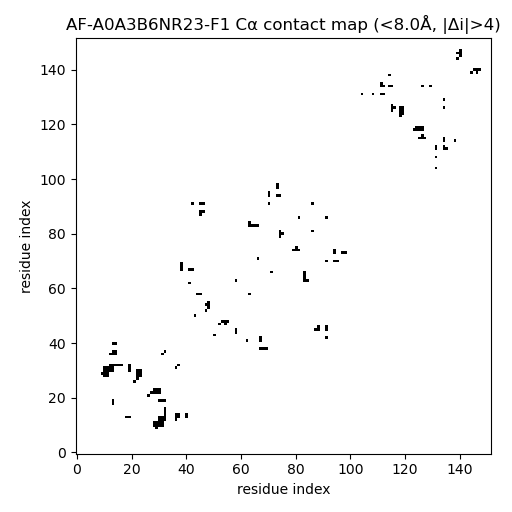.00 88.50 87 VAL A O 1
ATOM 700 N N . SER A 1 88 ? -1.306 -15.364 7.668 1.00 87.56 88 SER A N 1
ATOM 701 C CA . SER A 1 88 ? -0.115 -15.194 8.493 1.00 87.56 88 SER A CA 1
ATOM 702 C C . SER A 1 88 ? 0.469 -13.794 8.334 1.00 87.56 88 SER A C 1
ATOM 704 O O . SER A 1 88 ? 0.255 -13.119 7.327 1.00 87.56 88 SER A O 1
ATOM 706 N N . GLU A 1 89 ? 1.285 -13.380 9.303 1.00 86.69 89 GLU A N 1
ATOM 707 C CA . GLU A 1 89 ? 2.083 -12.150 9.223 1.00 86.69 89 GLU A CA 1
ATOM 708 C C . GLU A 1 89 ? 2.915 -12.089 7.929 1.00 86.69 89 GLU A C 1
ATOM 710 O O . GLU A 1 89 ? 3.005 -11.044 7.289 1.00 86.69 89 GLU A O 1
ATOM 715 N N . GLN A 1 90 ? 3.449 -13.231 7.481 1.00 88.81 90 GLN A N 1
ATOM 716 C CA . GLN A 1 90 ? 4.216 -13.320 6.240 1.00 88.81 90 GLN A CA 1
ATOM 717 C C . GLN A 1 90 ? 3.356 -13.059 4.996 1.00 88.81 90 GLN A C 1
ATOM 719 O O . GLN A 1 90 ? 3.821 -12.392 4.069 1.00 88.81 90 GLN A O 1
ATOM 724 N N . ILE A 1 91 ? 2.107 -13.536 4.970 1.00 91.62 91 ILE A N 1
ATOM 725 C CA . ILE A 1 91 ? 1.160 -13.229 3.886 1.00 91.62 91 ILE A CA 1
ATOM 726 C C . ILE A 1 91 ? 0.852 -11.730 3.873 1.00 91.62 91 ILE A C 1
ATOM 728 O O . ILE A 1 91 ? 0.951 -11.103 2.819 1.00 91.62 91 ILE A O 1
ATOM 732 N N . VAL A 1 92 ? 0.555 -11.139 5.036 1.00 91.31 92 VAL A N 1
ATOM 733 C CA . VAL A 1 92 ? 0.275 -9.698 5.158 1.00 91.31 92 VAL A CA 1
ATOM 734 C C . VAL A 1 92 ? 1.466 -8.866 4.679 1.00 91.31 92 VAL A C 1
ATOM 736 O O . VAL A 1 92 ? 1.292 -7.944 3.877 1.00 91.31 92 VAL A O 1
ATOM 739 N N . ALA A 1 93 ? 2.681 -9.207 5.115 1.00 91.06 93 ALA A N 1
ATOM 740 C CA . ALA A 1 93 ? 3.905 -8.519 4.716 1.00 91.06 93 A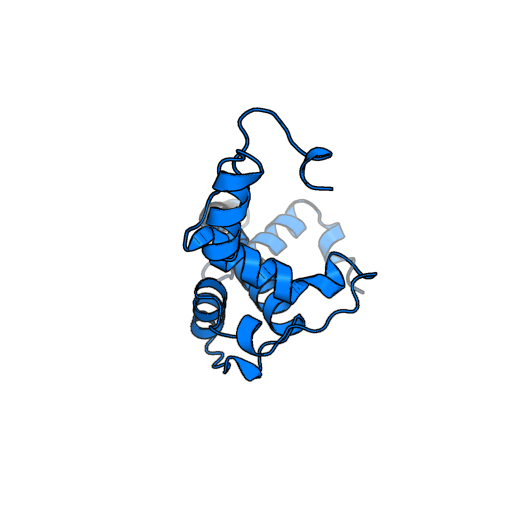LA A CA 1
ATOM 741 C C . ALA A 1 93 ? 4.174 -8.643 3.207 1.00 91.06 93 ALA A C 1
ATOM 743 O O . ALA A 1 93 ? 4.480 -7.649 2.548 1.00 91.06 93 ALA A O 1
ATOM 744 N N . THR A 1 94 ? 4.004 -9.841 2.640 1.00 93.06 94 THR A N 1
ATOM 745 C CA . THR A 1 94 ? 4.236 -10.094 1.209 1.00 93.06 94 THR A CA 1
ATOM 746 C C . THR A 1 94 ? 3.218 -9.358 0.339 1.00 93.06 94 THR A C 1
ATOM 748 O O . THR A 1 94 ? 3.602 -8.680 -0.612 1.00 93.06 94 THR A O 1
ATOM 751 N N . ALA A 1 95 ? 1.929 -9.419 0.685 1.00 94.12 95 ALA A N 1
ATOM 752 C CA . ALA A 1 95 ? 0.882 -8.685 -0.021 1.00 94.12 95 ALA A CA 1
ATOM 753 C C . ALA A 1 95 ? 1.099 -7.166 0.069 1.00 94.12 95 ALA A C 1
ATOM 755 O O . ALA A 1 95 ? 0.960 -6.453 -0.924 1.00 94.12 95 ALA A O 1
ATOM 756 N N . SER A 1 96 ? 1.520 -6.669 1.236 1.00 92.12 96 SER A N 1
ATOM 757 C CA . SER A 1 96 ? 1.871 -5.256 1.417 1.00 92.12 96 SER A CA 1
ATOM 758 C C . SER A 1 96 ? 3.030 -4.836 0.507 1.00 92.12 96 SER A C 1
ATOM 760 O O . SER A 1 96 ? 2.967 -3.774 -0.112 1.00 92.12 96 SER A O 1
ATOM 762 N N . ALA A 1 97 ? 4.067 -5.670 0.385 1.00 94.44 97 ALA A N 1
ATOM 763 C CA . ALA A 1 97 ? 5.194 -5.419 -0.510 1.00 94.44 97 ALA A CA 1
ATOM 764 C C . ALA A 1 97 ? 4.766 -5.413 -1.989 1.00 94.44 97 ALA A C 1
ATOM 766 O O . ALA A 1 97 ? 5.141 -4.498 -2.720 1.00 94.44 97 ALA A O 1
ATOM 767 N N . LEU A 1 98 ? 3.933 -6.370 -2.416 1.00 95.31 98 LEU A N 1
ATOM 768 C CA . LEU A 1 98 ? 3.372 -6.407 -3.774 1.00 95.31 98 LEU A CA 1
ATOM 769 C C . LEU A 1 98 ? 2.571 -5.139 -4.089 1.00 95.31 98 LEU A C 1
ATOM 771 O O . LEU A 1 98 ? 2.828 -4.476 -5.090 1.00 95.31 98 LEU A O 1
ATOM 775 N N . PHE A 1 99 ? 1.679 -4.733 -3.184 1.00 95.06 99 PHE A N 1
ATOM 776 C CA . PHE A 1 99 ? 0.897 -3.509 -3.351 1.00 95.06 99 PHE A CA 1
ATOM 777 C C . PHE A 1 99 ? 1.781 -2.256 -3.469 1.00 95.06 99 PHE A C 1
ATOM 779 O O . PHE A 1 99 ? 1.502 -1.355 -4.266 1.00 95.06 99 PHE A O 1
ATOM 786 N N . GLN A 1 100 ? 2.866 -2.178 -2.691 1.00 94.38 100 GLN A N 1
ATOM 787 C CA . GLN A 1 100 ? 3.829 -1.082 -2.803 1.00 94.38 100 GL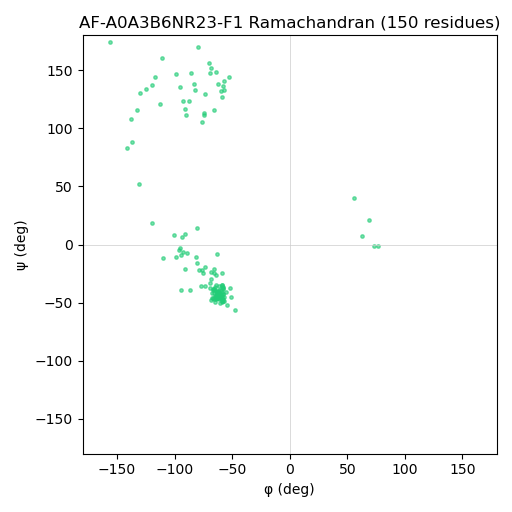N A CA 1
ATOM 788 C C . GLN A 1 100 ? 4.565 -1.101 -4.146 1.00 94.38 100 GLN A C 1
ATOM 790 O O . GLN A 1 100 ? 4.713 -0.038 -4.755 1.00 94.38 100 GLN A O 1
ATOM 795 N N . CYS A 1 101 ? 4.980 -2.274 -4.630 1.00 93.75 101 CYS A N 1
ATOM 796 C CA . CYS A 1 101 ? 5.574 -2.429 -5.957 1.00 93.75 101 CYS A CA 1
ATOM 797 C C . CYS A 1 101 ? 4.628 -1.922 -7.053 1.00 93.75 101 CYS A C 1
ATOM 799 O O . CYS A 1 101 ? 5.039 -1.075 -7.848 1.00 93.75 101 CYS A O 1
ATOM 801 N N . ASP A 1 102 ? 3.357 -2.331 -7.032 1.00 94.19 102 ASP A N 1
ATOM 802 C CA . ASP A 1 102 ? 2.345 -1.888 -8.001 1.00 94.19 102 ASP A CA 1
ATOM 803 C C . ASP A 1 102 ? 2.130 -0.375 -7.958 1.00 94.19 102 ASP A C 1
ATOM 805 O O . ASP A 1 102 ? 2.036 0.297 -8.988 1.00 94.19 102 ASP A O 1
ATOM 809 N N . SER A 1 103 ? 2.076 0.190 -6.750 1.00 93.56 103 SER A N 1
ATOM 810 C CA . SER A 1 103 ? 1.927 1.630 -6.546 1.00 93.56 103 SER A CA 1
ATOM 811 C C . SER A 1 103 ? 3.108 2.410 -7.131 1.00 93.56 103 SER A C 1
ATOM 813 O O . SER A 1 103 ? 2.915 3.407 -7.837 1.00 93.56 103 SER A O 1
ATOM 815 N N . VAL A 1 104 ? 4.337 1.939 -6.896 1.00 94.25 104 VAL A N 1
ATOM 816 C CA . VAL A 1 104 ? 5.562 2.537 -7.446 1.00 94.25 104 VAL A CA 1
ATOM 817 C C . VAL A 1 104 ? 5.604 2.390 -8.966 1.00 94.25 104 VAL A C 1
ATOM 819 O O . VAL A 1 104 ? 5.848 3.379 -9.661 1.00 94.25 104 VAL A O 1
ATOM 822 N N . GLU A 1 105 ? 5.318 1.205 -9.503 1.00 93.25 105 GLU A N 1
ATOM 823 C CA . GLU A 1 105 ? 5.272 0.969 -10.947 1.00 93.25 105 GLU A CA 1
ATOM 824 C C . GLU A 1 105 ? 4.254 1.898 -11.620 1.00 93.25 105 GLU A C 1
ATOM 826 O O . GLU A 1 105 ? 4.586 2.612 -12.571 1.00 93.25 105 GLU A O 1
ATOM 831 N N . LYS A 1 106 ? 3.037 1.985 -11.070 1.00 94.44 106 LYS A N 1
ATOM 832 C CA . LYS A 1 106 ? 1.982 2.871 -11.573 1.00 94.44 106 LYS A CA 1
ATOM 833 C C . LYS A 1 106 ? 2.399 4.337 -11.519 1.00 94.44 106 LYS A C 1
ATOM 835 O O . LYS A 1 106 ? 2.194 5.054 -12.502 1.00 94.44 106 LYS A O 1
ATOM 840 N N . LYS A 1 107 ? 3.015 4.780 -10.416 1.00 96.31 107 LYS A N 1
ATOM 841 C CA . LYS A 1 107 ? 3.494 6.160 -10.228 1.00 96.31 107 LYS A CA 1
ATOM 842 C C . LYS A 1 107 ? 4.500 6.575 -11.303 1.00 96.31 107 LYS A C 1
ATOM 844 O O . LYS A 1 107 ? 4.416 7.694 -11.806 1.00 96.31 107 LYS A O 1
ATOM 849 N N . TYR A 1 108 ? 5.434 5.695 -11.660 1.00 95.50 108 TYR A N 1
ATOM 850 C CA . TYR A 1 108 ? 6.496 6.005 -12.624 1.00 95.50 108 TYR A CA 1
ATOM 851 C C . TYR A 1 108 ? 6.196 5.555 -14.056 1.00 95.50 108 TYR A C 1
ATOM 853 O O . TYR A 1 108 ? 6.958 5.894 -14.961 1.00 95.50 108 TYR A O 1
ATOM 861 N N . SER A 1 109 ? 5.079 4.860 -14.284 1.00 96.00 109 SER A N 1
ATOM 862 C CA . SER A 1 109 ? 4.698 4.291 -15.580 1.00 96.00 109 SER A CA 1
ATOM 863 C C . SER A 1 109 ? 4.844 5.274 -16.740 1.00 96.00 109 SER A C 1
ATOM 865 O O . SER A 1 109 ? 5.609 5.021 -17.667 1.00 96.00 109 SER A O 1
ATOM 867 N N . ARG A 1 110 ? 4.188 6.436 -16.669 1.00 96.75 110 ARG A N 1
ATOM 868 C CA . ARG A 1 110 ? 4.238 7.453 -17.729 1.00 96.75 110 ARG A CA 1
ATOM 869 C C . ARG A 1 110 ? 5.653 7.976 -17.971 1.00 96.75 110 ARG A C 1
ATOM 871 O O . ARG A 1 110 ? 6.070 8.088 -19.116 1.00 96.75 110 ARG A O 1
ATOM 878 N N . ALA A 1 111 ? 6.388 8.287 -16.904 1.00 95.88 111 ALA A N 1
ATOM 879 C CA . ALA A 1 111 ? 7.743 8.821 -17.016 1.00 95.88 111 ALA A CA 1
ATOM 880 C C . ALA A 1 111 ? 8.693 7.810 -17.676 1.00 95.88 111 ALA A C 1
ATOM 882 O O . ALA A 1 111 ? 9.455 8.170 -18.567 1.00 95.88 111 ALA A O 1
ATOM 883 N N . LEU A 1 112 ? 8.600 6.538 -17.283 1.00 95.88 112 LEU A N 1
ATOM 884 C CA . LEU A 1 112 ? 9.401 5.464 -17.862 1.00 95.88 112 LEU A CA 1
ATOM 885 C C . LEU A 1 112 ? 9.004 5.163 -19.311 1.00 95.88 112 LEU A C 1
ATOM 887 O O . LEU A 1 112 ? 9.887 4.928 -20.124 1.00 95.88 112 LEU A O 1
ATOM 891 N N . ARG A 1 113 ? 7.715 5.218 -19.674 1.00 96.00 113 ARG A N 1
ATOM 892 C CA . ARG A 1 113 ? 7.292 5.071 -21.080 1.00 96.00 113 ARG A CA 1
ATOM 893 C C . ARG A 1 113 ? 7.886 6.165 -21.963 1.00 96.00 113 ARG A C 1
ATOM 895 O O . ARG A 1 113 ? 8.566 5.833 -22.925 1.00 96.00 113 ARG A O 1
ATOM 902 N N . ASN A 1 114 ? 7.753 7.426 -21.553 1.00 95.44 114 ASN A N 1
ATOM 903 C CA . ASN A 1 114 ? 8.352 8.557 -22.267 1.00 95.44 114 ASN A CA 1
ATOM 904 C C . ASN A 1 114 ? 9.877 8.414 -22.403 1.00 95.44 114 ASN A C 1
ATOM 906 O O . ASN A 1 114 ? 10.462 8.791 -23.412 1.00 95.44 114 ASN A O 1
ATOM 910 N N . ALA A 1 115 ? 10.537 7.883 -21.374 1.00 94.25 115 ALA A N 1
ATOM 911 C CA . ALA A 1 115 ? 11.971 7.650 -21.421 1.00 94.25 115 ALA A CA 1
ATOM 912 C C . ALA A 1 115 ? 12.352 6.528 -22.405 1.00 94.25 115 ALA A C 1
ATOM 914 O O . A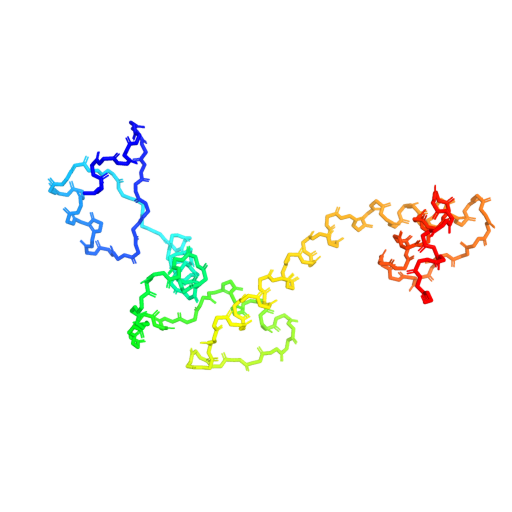LA A 1 115 ? 13.394 6.617 -23.044 1.00 94.25 115 ALA A O 1
ATOM 915 N N . GLY A 1 116 ? 11.508 5.504 -22.566 1.00 95.12 116 GLY A N 1
ATOM 916 C CA . GLY A 1 116 ? 11.664 4.490 -23.612 1.00 95.12 116 GLY A CA 1
ATOM 917 C C . GLY A 1 116 ? 11.561 5.080 -25.021 1.00 95.12 116 GLY A C 1
ATOM 918 O O . GLY A 1 116 ? 12.375 4.738 -25.878 1.00 95.12 116 GLY A O 1
ATOM 919 N N . ASP A 1 117 ? 10.625 6.007 -25.236 1.00 94.38 117 ASP A N 1
ATOM 920 C CA . ASP A 1 117 ? 10.503 6.739 -26.505 1.00 94.38 117 ASP A CA 1
ATOM 921 C C . ASP A 1 117 ? 11.764 7.576 -26.771 1.00 94.38 117 ASP A C 1
ATOM 923 O O . ASP A 1 117 ? 12.358 7.494 -27.842 1.00 94.38 117 ASP A O 1
ATOM 927 N N . LEU A 1 118 ? 12.260 8.286 -25.752 1.00 92.81 118 LEU A N 1
ATOM 928 C CA . LEU A 1 118 ? 13.491 9.070 -25.863 1.00 92.81 118 LEU A CA 1
ATOM 929 C C . LEU A 1 118 ? 14.724 8.202 -26.163 1.00 92.81 118 LEU A C 1
ATOM 931 O O . LEU A 1 118 ? 15.573 8.592 -26.962 1.00 92.81 118 LEU A O 1
ATOM 935 N N . ILE A 1 119 ? 14.841 7.025 -25.537 1.00 92.50 119 ILE A N 1
ATOM 936 C CA . ILE A 1 119 ? 15.925 6.076 -25.831 1.00 92.50 119 ILE A CA 1
ATOM 937 C C . ILE A 1 119 ? 15.886 5.684 -27.309 1.00 92.50 119 ILE A C 1
ATOM 939 O O . ILE A 1 119 ? 16.933 5.688 -27.961 1.00 92.50 119 ILE A O 1
ATOM 943 N N . LYS A 1 120 ? 14.699 5.387 -27.846 1.00 93.44 120 LYS A N 1
ATOM 944 C CA . LYS A 1 120 ? 14.520 5.061 -29.263 1.00 93.44 120 LYS A CA 1
ATOM 945 C C . LYS A 1 120 ? 14.943 6.218 -30.161 1.00 93.44 120 LYS A C 1
ATOM 947 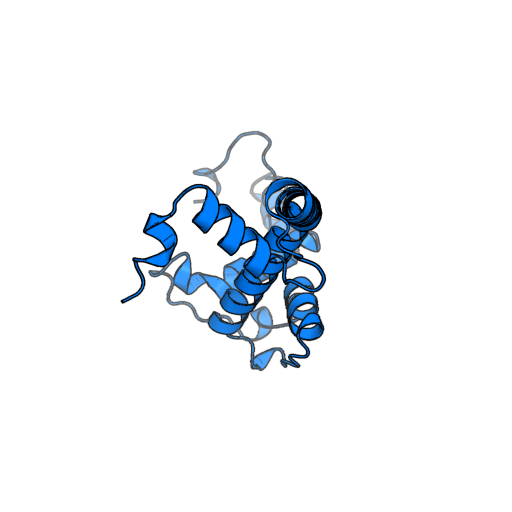O O . LYS A 1 120 ? 15.703 5.988 -31.097 1.00 93.44 120 LYS A O 1
ATOM 952 N N . ASP A 1 121 ? 14.519 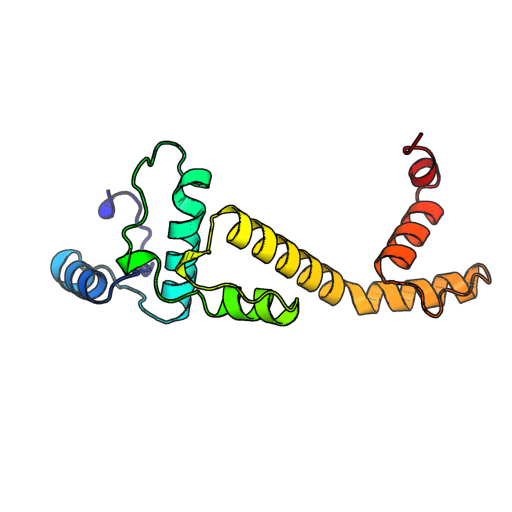7.436 -29.845 1.00 92.31 121 ASP A N 1
ATOM 953 C CA . ASP A 1 121 ? 14.810 8.621 -30.657 1.00 92.31 121 ASP A CA 1
ATOM 954 C C . ASP A 1 121 ? 16.306 8.974 -30.674 1.00 92.31 121 ASP A C 1
ATOM 956 O O . ASP A 1 121 ? 16.841 9.363 -31.710 1.00 92.31 121 ASP A O 1
ATOM 960 N N . VAL A 1 122 ? 16.999 8.822 -29.540 1.00 89.50 122 VAL A N 1
ATOM 961 C CA . VAL A 1 122 ? 18.413 9.217 -29.400 1.00 89.50 122 VAL A CA 1
ATOM 962 C C . VAL A 1 122 ? 19.381 8.114 -29.831 1.00 89.50 122 VAL A C 1
ATOM 964 O O . VAL A 1 122 ? 20.415 8.407 -30.427 1.00 89.50 122 VAL A O 1
ATOM 967 N N . SER A 1 123 ? 19.085 6.850 -29.514 1.00 87.94 123 SER A N 1
ATOM 968 C CA . SER A 1 123 ? 20.013 5.722 -29.719 1.00 87.94 123 SER A CA 1
ATOM 969 C C . SER A 1 123 ? 19.593 4.746 -30.820 1.00 87.94 123 SER A C 1
ATOM 971 O O . SER A 1 123 ? 20.375 3.874 -31.193 1.00 87.94 123 SER A O 1
ATOM 973 N N . GLY A 1 124 ? 18.359 4.846 -31.321 1.00 90.75 124 GLY A N 1
ATOM 974 C CA . GLY A 1 124 ? 17.774 3.884 -32.258 1.00 90.75 124 GLY A CA 1
ATOM 975 C C . GLY A 1 124 ? 17.306 2.569 -31.616 1.00 90.75 124 GLY A C 1
ATOM 976 O O . GLY A 1 124 ? 16.759 1.713 -32.311 1.00 90.75 124 GLY A O 1
ATOM 977 N N . ILE A 1 125 ? 17.487 2.380 -30.303 1.00 90.88 125 ILE A N 1
ATOM 978 C CA . ILE A 1 125 ? 17.075 1.158 -29.598 1.00 90.88 125 ILE A CA 1
ATOM 979 C C . ILE A 1 125 ? 15.551 1.151 -29.426 1.00 90.88 125 ILE A C 1
ATOM 981 O O . ILE A 1 125 ? 14.996 1.951 -28.676 1.00 90.88 125 ILE A O 1
ATOM 985 N N . ASN A 1 126 ? 14.855 0.220 -30.086 1.00 92.94 126 ASN A N 1
ATOM 986 C CA . ASN A 1 126 ? 13.403 0.108 -29.949 1.00 92.94 126 ASN A CA 1
ATOM 987 C C . ASN A 1 126 ? 13.011 -0.522 -28.598 1.00 92.94 126 ASN A C 1
ATOM 989 O O . ASN A 1 126 ? 13.214 -1.717 -28.379 1.00 92.94 126 ASN A O 1
ATOM 993 N N . CYS A 1 127 ? 12.402 0.274 -27.716 1.00 93.25 127 CYS A N 1
ATOM 994 C CA . CYS A 1 127 ? 11.892 -0.167 -26.413 1.00 93.25 127 CYS A CA 1
ATOM 995 C C . CYS A 1 127 ? 10.419 -0.623 -26.438 1.00 93.25 127 CYS A C 1
ATOM 997 O O . CYS A 1 127 ? 9.819 -0.850 -25.383 1.00 93.25 127 CYS A O 1
ATOM 999 N N . GLU A 1 128 ? 9.805 -0.750 -27.615 1.00 91.75 128 GLU A N 1
ATOM 1000 C CA . GLU A 1 128 ? 8.430 -1.233 -27.743 1.00 91.75 128 GLU A CA 1
ATOM 1001 C C . GLU A 1 128 ? 8.265 -2.639 -27.137 1.00 91.75 128 GLU A C 1
ATOM 1003 O O . GLU A 1 128 ? 9.118 -3.516 -27.282 1.00 91.75 128 GLU A O 1
ATOM 1008 N N . GLY A 1 129 ? 7.182 -2.843 -26.383 1.00 92.81 129 GLY A N 1
ATOM 1009 C CA . GLY A 1 129 ? 6.920 -4.099 -25.672 1.00 92.81 129 GLY A CA 1
ATOM 1010 C C . GLY A 1 129 ? 7.803 -4.354 -24.441 1.00 92.81 129 GLY A C 1
ATOM 1011 O O . GLY A 1 129 ? 7.611 -5.355 -23.751 1.00 92.81 129 GLY A O 1
ATOM 1012 N N . TRP A 1 130 ? 8.752 -3.472 -24.107 1.00 95.12 130 TRP A N 1
ATOM 1013 C CA . TRP A 1 130 ? 9.548 -3.636 -22.890 1.00 95.12 130 TRP A CA 1
ATOM 1014 C C . TRP A 1 130 ? 8.697 -3.423 -21.638 1.00 95.12 130 TRP A C 1
ATOM 1016 O O . TRP A 1 130 ? 7.781 -2.597 -21.605 1.00 95.12 130 TRP A O 1
ATOM 1026 N N . THR A 1 131 ? 9.021 -4.140 -20.565 1.00 94.94 131 THR A N 1
ATOM 1027 C CA . THR A 1 131 ? 8.450 -3.850 -19.246 1.00 94.94 131 THR A CA 1
ATOM 1028 C C . THR A 1 131 ? 9.011 -2.532 -18.711 1.00 94.94 131 THR A C 1
ATOM 1030 O O . THR A 1 131 ? 10.108 -2.111 -19.091 1.00 94.94 131 THR A O 1
ATOM 1033 N N . LEU A 1 132 ? 8.288 -1.880 -17.798 1.00 94.88 132 LEU A N 1
ATOM 1034 C CA . LEU A 1 132 ? 8.762 -0.646 -17.161 1.00 94.88 132 LEU A CA 1
ATOM 1035 C C . LEU A 1 132 ? 10.095 -0.865 -16.431 1.00 94.88 132 LEU A C 1
ATOM 1037 O O . LEU A 1 132 ? 10.987 -0.023 -16.509 1.00 94.88 132 LEU A O 1
ATOM 1041 N N . LEU A 1 133 ? 10.275 -2.039 -15.817 1.00 93.06 133 LEU A N 1
ATOM 1042 C CA . LEU A 1 133 ? 11.531 -2.435 -15.183 1.00 93.06 133 LEU A CA 1
ATOM 1043 C C . LEU A 1 133 ? 12.692 -2.553 -16.185 1.00 93.06 133 LEU A C 1
ATOM 1045 O O . LEU A 1 133 ? 13.797 -2.103 -15.884 1.00 93.06 133 LEU A O 1
ATOM 1049 N N . LYS A 1 134 ? 12.458 -3.112 -17.383 1.00 94.00 134 LYS A N 1
ATOM 1050 C CA . LYS A 1 134 ? 13.482 -3.172 -18.443 1.00 94.00 134 LYS A CA 1
ATOM 1051 C C . LYS A 1 134 ? 13.909 -1.773 -18.879 1.00 94.00 134 LYS A C 1
ATOM 1053 O O . LYS A 1 134 ? 15.105 -1.521 -18.993 1.00 94.00 134 LYS A O 1
ATOM 1058 N N . ILE A 1 135 ? 12.953 -0.858 -19.058 1.00 95.12 135 ILE A N 1
ATOM 1059 C CA . ILE A 1 135 ? 13.257 0.535 -19.414 1.00 95.12 135 ILE A CA 1
ATOM 1060 C C . ILE A 1 135 ? 14.044 1.220 -18.289 1.00 95.12 135 ILE A C 1
ATOM 1062 O O . ILE A 1 135 ? 15.079 1.830 -18.544 1.00 95.12 135 ILE A O 1
ATOM 1066 N N . ALA A 1 136 ? 13.615 1.065 -17.033 1.00 93.38 136 ALA A N 1
ATOM 1067 C CA . ALA A 1 136 ? 14.324 1.618 -15.881 1.00 93.38 136 ALA A CA 1
ATOM 1068 C C . ALA A 1 136 ? 15.764 1.086 -15.771 1.00 93.38 136 ALA A C 1
ATOM 1070 O O . ALA A 1 136 ? 16.684 1.855 -15.491 1.00 93.38 136 ALA A O 1
ATOM 1071 N N . LYS A 1 137 ? 15.979 -0.214 -16.020 1.00 91.81 137 LYS A N 1
ATOM 1072 C CA . LYS A 1 137 ? 17.317 -0.823 -16.039 1.00 91.81 137 LYS A CA 1
ATOM 1073 C C . LYS A 1 137 ? 18.181 -0.241 -17.157 1.00 91.81 137 LYS A C 1
ATOM 1075 O O . LYS A 1 137 ? 19.321 0.126 -16.893 1.00 91.81 137 LYS A O 1
ATOM 1080 N N . ALA A 1 138 ? 17.643 -0.107 -18.368 1.00 91.50 138 ALA A N 1
ATOM 1081 C CA . ALA A 1 138 ? 18.376 0.480 -19.485 1.00 91.50 138 ALA A CA 1
ATOM 1082 C C . ALA A 1 138 ? 18.775 1.936 -19.212 1.00 91.50 138 ALA A C 1
ATOM 1084 O O . ALA A 1 138 ? 19.930 2.290 -19.416 1.00 91.50 138 ALA A O 1
ATOM 1085 N N . LEU A 1 139 ? 17.873 2.754 -18.658 1.00 90.50 139 LEU A N 1
ATOM 1086 C CA . LEU A 1 139 ? 18.202 4.124 -18.246 1.00 90.50 139 LEU A CA 1
ATOM 1087 C C . LEU A 1 139 ? 19.356 4.164 -17.244 1.00 90.50 139 LEU A C 1
ATOM 1089 O O . LEU A 1 139 ? 20.283 4.954 -17.412 1.00 90.50 139 LEU A O 1
ATOM 1093 N N . LYS A 1 140 ? 19.323 3.290 -16.229 1.00 90.69 140 LYS A N 1
ATOM 1094 C CA . LYS A 1 140 ? 20.419 3.177 -15.261 1.00 90.69 140 LYS A CA 1
ATOM 1095 C C . LYS A 1 140 ? 21.732 2.813 -15.942 1.00 90.69 140 LYS A C 1
ATOM 1097 O O . LYS A 1 140 ? 22.727 3.445 -15.641 1.00 90.69 140 LYS A O 1
ATOM 1102 N N . MET A 1 141 ? 21.733 1.864 -16.876 1.00 89.06 141 MET A N 1
ATOM 1103 C CA . MET A 1 141 ? 22.948 1.479 -17.605 1.00 89.06 141 MET A CA 1
ATOM 1104 C C . MET A 1 141 ? 23.492 2.606 -18.495 1.00 89.06 141 MET A C 1
ATOM 1106 O O . MET A 1 141 ? 24.702 2.763 -18.596 1.00 89.06 141 MET A O 1
ATOM 1110 N N . ILE A 1 142 ? 22.627 3.414 -19.118 1.00 85.75 142 ILE A N 1
ATOM 1111 C CA . ILE A 1 142 ? 23.063 4.550 -19.949 1.00 85.75 142 ILE A CA 1
ATOM 1112 C C . ILE A 1 142 ? 23.717 5.635 -19.080 1.00 85.75 142 ILE A C 1
ATOM 1114 O O . ILE A 1 142 ? 24.714 6.227 -19.481 1.00 85.75 142 ILE A O 1
ATOM 1118 N N . TRP A 1 143 ? 23.150 5.922 -17.904 1.00 84.25 143 TRP A N 1
ATOM 1119 C CA . TRP A 1 143 ? 23.611 7.017 -17.035 1.00 84.25 143 TRP A CA 1
ATOM 1120 C C . TRP A 1 143 ? 24.677 6.588 -16.023 1.00 84.25 143 TRP A C 1
ATOM 1122 O O . TRP A 1 143 ? 25.408 7.426 -15.503 1.00 84.25 143 TRP A O 1
ATOM 1132 N N . TRP A 1 144 ? 24.757 5.293 -15.738 1.00 85.50 144 TRP A N 1
ATOM 1133 C CA . TRP A 1 144 ? 25.699 4.674 -14.817 1.00 85.50 144 TRP A CA 1
ATOM 1134 C C . TRP A 1 144 ? 26.154 3.326 -15.409 1.00 85.50 144 TRP A C 1
ATOM 1136 O O . TRP A 1 144 ? 25.596 2.277 -15.073 1.00 85.50 144 TRP A O 1
ATOM 1146 N N . PRO A 1 145 ? 27.144 3.329 -16.321 1.00 76.81 145 PRO A N 1
ATOM 1147 C CA . PRO A 1 145 ? 27.581 2.122 -17.032 1.00 76.81 145 PRO A CA 1
ATOM 1148 C C . PRO A 1 145 ? 28.064 0.999 -16.104 1.00 76.81 145 PRO A C 1
ATOM 1150 O O . PRO A 1 145 ? 27.726 -0.160 -16.324 1.00 76.81 145 PRO A O 1
ATOM 1153 N N . GLU A 1 146 ? 28.712 1.352 -14.989 1.00 79.25 146 GLU A N 1
ATOM 1154 C CA . GLU A 1 146 ? 29.178 0.416 -13.949 1.00 79.25 146 GLU A CA 1
ATOM 1155 C C . GLU A 1 146 ? 28.027 -0.346 -13.246 1.00 79.25 146 GLU A C 1
ATOM 1157 O O . GLU A 1 146 ? 28.253 -1.273 -12.474 1.00 79.25 146 GLU A O 1
ATOM 1162 N N . PHE A 1 147 ? 26.761 0.013 -13.508 1.00 68.00 147 PHE A N 1
ATOM 1163 C CA . PHE A 1 147 ? 25.575 -0.639 -12.937 1.00 68.00 147 PHE A CA 1
ATOM 1164 C C . PHE A 1 147 ? 25.426 -2.054 -13.500 1.00 68.00 147 PHE A C 1
ATOM 1166 O O . PHE A 1 147 ? 24.882 -2.929 -12.830 1.00 68.00 147 PHE A O 1
ATOM 1173 N N . GLY A 1 148 ? 25.889 -2.270 -14.737 1.00 59.84 148 GLY A N 1
ATOM 1174 C CA . GLY A 1 148 ? 25.864 -3.569 -15.405 1.00 59.84 148 GLY A CA 1
ATOM 1175 C C . GLY A 1 148 ? 26.928 -4.550 -14.907 1.00 59.84 148 GLY A C 1
ATOM 1176 O O . GLY A 1 148 ? 26.694 -5.751 -14.990 1.00 59.84 148 GLY A O 1
ATOM 1177 N N . ASP A 1 149 ? 28.030 -4.046 -14.346 1.00 59.56 149 ASP A N 1
ATOM 1178 C CA . ASP A 1 149 ? 29.219 -4.848 -14.011 1.00 59.56 149 ASP A CA 1
ATOM 1179 C C . ASP A 1 149 ? 29.221 -5.351 -12.556 1.00 59.56 149 ASP A C 1
ATOM 1181 O O . ASP A 1 149 ? 30.030 -6.187 -12.175 1.00 59.56 149 ASP A O 1
ATOM 1185 N N . SER A 1 150 ? 28.284 -4.883 -11.726 1.00 57.44 150 SER A N 1
ATOM 1186 C CA . SER A 1 150 ? 28.169 -5.264 -10.304 1.00 57.44 150 SER A CA 1
ATOM 1187 C C . SER A 1 150 ? 27.473 -6.613 -10.049 1.00 57.44 150 SER A C 1
ATOM 1189 O O . SER A 1 150 ? 27.074 -6.908 -8.922 1.00 57.44 150 SER A O 1
ATOM 1191 N N . SER A 1 151 ? 27.301 -7.426 -11.092 1.00 51.28 151 SER A N 1
ATOM 1192 C CA . SER A 1 151 ? 26.642 -8.735 -11.031 1.00 51.28 151 SER A CA 1
ATOM 1193 C C . SER A 1 151 ? 27.464 -9.835 -11.708 1.00 51.28 151 SER A C 1
ATOM 1195 O O . SER A 1 151 ? 26.936 -10.563 -12.549 1.00 51.28 151 SER A O 1
ATOM 1197 N N . GLU A 1 152 ? 28.734 -9.949 -11.316 1.00 41.16 152 GLU A N 1
ATOM 1198 C CA . GLU A 1 152 ? 29.513 -11.197 -11.374 1.00 41.16 152 GLU A CA 1
ATOM 1199 C C . GLU A 1 152 ? 29.900 -11.653 -9.962 1.00 41.16 152 GLU A C 1
ATOM 1201 O O . GLU A 1 152 ? 30.291 -10.791 -9.140 1.00 41.16 152 GLU A O 1
#

pLDDT: mean 87.92, std 9.42, range [41.16, 96.81]

Sequence (152 aa):
MIMNCRFPDQKMAVGKLEYKKIIEERLKIDCLYNTTVMEVMWGVQHCMRSLVPEEKSQLAEADRLPLSLGLQYVLSHYGCDVESDMVSEQIVATASALFQCDSVEKKYSRALRNAGDLIKDVSGINCEGWTLLKIAKALKMIWWPEFGDSSE

Radius of gyration: 22.91 Å; Cα contacts (8 Å, |Δi|>4): 108; chains: 1; bounding box: 47×38×63 Å

Organism: Triticum aestivum (NCBI:txid4565)

InterPro domains:
  IPR045056 Nucleolar protein Nop56/Nop58 [PTHR10894] (8-142)

Foldseek 3Di:
DVVVPDDPPDAAEDQDPVVQVCCCVPVVGHHDDDLVSNLVVLLCLLCVCVVPVVDPDDDDPVSLPDDRPLLVVLCVVVVHDDHSVRDHSVSSVVSVVVVVVVVVCVVCVVVLVVLQVVCCVPPVDRCPPPRSVRSVLVVCCVVPVCSVVPPD

Secondary structure (DSSP, 8-state):
-GGGGPPTTPPEE-S-HHHHHHHHHHH---EE-SHHHHHHHHHHHHTHHHH-TT--PPPPHHHH-SPPHHHHHHHHHTT----GGG--HHHHHHHHHHHHHHHHHHHHHHHHHHHHHHHHHHH----TT--HHHHHHHHHHHH-GGGTTS--

Solvent-accessible surface area (backbone atoms only — not comparable to full-atom values): 9145 Å² total; per-residue (Å²): 110,75,84,81,74,64,63,87,95,61,65,44,76,33,74,44,73,68,56,35,53,52,39,36,72,74,68,71,43,57,60,43,72,49,71,70,40,40,48,51,44,51,51,49,62,57,40,34,53,80,77,38,72,87,54,80,77,74,84,52,75,76,73,50,53,76,65,48,68,69,57,50,53,52,33,52,74,73,71,47,88,74,58,57,88,73,67,43,50,66,56,56,53,50,49,52,51,52,53,49,50,54,50,52,49,60,72,44,42,66,64,40,51,55,49,30,53,49,43,24,75,76,70,67,49,79,49,80,93,56,52,67,66,55,41,52,50,51,52,45,36,75,79,37,60,72,68,70,68,77,79,121

Mean predicted aligned error: 7.25 Å

Nearest PDB structures (foldseek):
  7mq9-assembly1_SA  TM=3.505E-01  e=2.795E-01  Homo sapiens
  2l9n-assembly1_A  TM=2.652E-01  e=8.455E+00  Homo sapiens